Protein AF-A0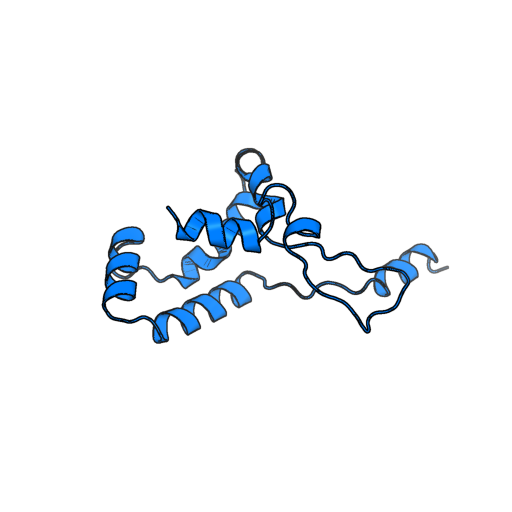A7J6RNA5-F1 (afdb_monomer_lite)

InterPro domains:
  IPR003154 S1/P1 nuclease [PF02265] (18-115)
  IPR003154 S1/P1 nuclease [PTHR33146] (6-115)
  IPR008947 Phospholipase C/P1 nuclease domain superfamily [G3DSA:1.10.575.10] (18-116)
  IPR008947 Phospholipase C/P1 nuclease domain superfamily [SSF48537] (18-115)

Radius of gyration: 18.53 Å; chains: 1; bounding box: 50×44×36 Å

Structure (mmCIF, N/CA/C/O backbone):
data_AF-A0A7J6RNA5-F1
#
_entry.id   AF-A0A7J6RNA5-F1
#
loop_
_atom_site.group_PDB
_atom_site.id
_atom_site.type_symbol
_atom_site.label_atom_id
_atom_site.label_alt_id
_atom_site.label_comp_id
_atom_site.label_asym_id
_atom_site.label_entity_id
_atom_site.label_seq_id
_atom_site.pdbx_PDB_ins_code
_atom_site.Cartn_x
_atom_site.Cartn_y
_atom_site.Cartn_z
_atom_site.occupancy
_atom_site.B_iso_or_equiv
_atom_site.auth_seq_id
_atom_site.auth_comp_id
_atom_site.auth_asym_id
_atom_site.auth_atom_id
_atom_site.pdbx_PDB_model_num
ATOM 1 N N . MET A 1 1 ? 31.941 -30.161 -2.127 1.00 48.12 1 MET A N 1
ATOM 2 C CA . MET A 1 1 ? 32.064 -29.187 -3.233 1.00 48.12 1 MET A CA 1
ATOM 3 C C . MET A 1 1 ? 30.803 -28.343 -3.220 1.00 48.12 1 MET A C 1
ATOM 5 O O . MET A 1 1 ? 29.754 -28.843 -3.600 1.00 48.12 1 MET A O 1
ATOM 9 N N . ILE A 1 2 ? 30.864 -27.132 -2.661 1.00 55.47 2 ILE A N 1
ATOM 10 C CA . ILE A 1 2 ? 29.705 -26.231 -2.611 1.00 55.47 2 ILE A CA 1
ATOM 11 C C . ILE A 1 2 ? 29.393 -25.830 -4.053 1.00 55.47 2 ILE A C 1
ATOM 13 O O . ILE A 1 2 ? 30.263 -25.328 -4.765 1.00 55.47 2 ILE A O 1
ATOM 17 N N . ASN A 1 3 ? 28.184 -26.158 -4.503 1.00 59.31 3 ASN A N 1
ATOM 18 C CA . ASN A 1 3 ? 27.751 -25.944 -5.874 1.00 59.31 3 ASN A CA 1
ATOM 19 C C . ASN A 1 3 ? 27.778 -24.434 -6.162 1.00 59.31 3 ASN A C 1
ATOM 21 O O . ASN A 1 3 ? 27.142 -23.667 -5.441 1.00 59.31 3 ASN A O 1
ATOM 25 N N . ARG A 1 4 ? 28.530 -23.997 -7.181 1.00 58.78 4 ARG A N 1
ATOM 26 C CA . ARG A 1 4 ? 28.732 -22.569 -7.513 1.00 58.78 4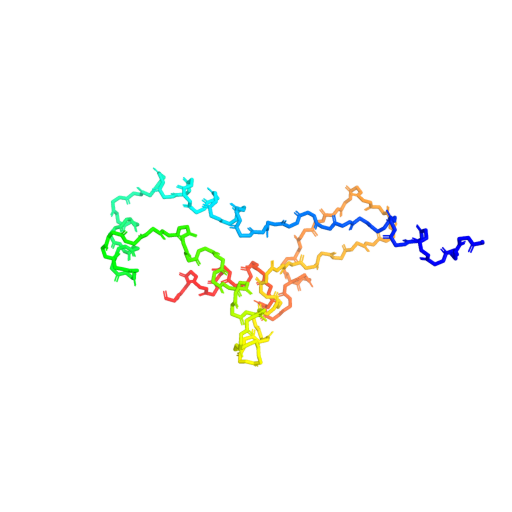 ARG A CA 1
ATOM 27 C C . ARG A 1 4 ? 27.413 -21.809 -7.729 1.00 58.78 4 ARG A C 1
ATOM 29 O O . ARG A 1 4 ? 27.376 -20.602 -7.523 1.00 58.78 4 ARG A O 1
ATOM 36 N N . ALA A 1 5 ? 26.335 -22.524 -8.054 1.00 59.28 5 ALA A N 1
ATOM 37 C CA . ALA A 1 5 ? 24.976 -21.995 -8.138 1.00 59.28 5 ALA A CA 1
ATOM 38 C C . ALA A 1 5 ? 24.428 -21.455 -6.799 1.00 59.28 5 ALA A C 1
ATOM 40 O O . ALA A 1 5 ? 23.699 -20.471 -6.795 1.00 59.28 5 ALA A O 1
ATOM 41 N N . ILE A 1 6 ? 24.804 -22.050 -5.660 1.00 59.06 6 ILE A N 1
ATOM 42 C CA . ILE A 1 6 ? 24.321 -21.641 -4.328 1.00 59.06 6 ILE A CA 1
ATOM 43 C C . ILE A 1 6 ? 24.929 -20.293 -3.920 1.00 59.06 6 ILE A C 1
ATOM 45 O O . ILE A 1 6 ? 24.267 -19.484 -3.280 1.00 59.06 6 ILE A O 1
ATOM 49 N N . LEU A 1 7 ? 26.173 -20.019 -4.327 1.00 55.47 7 LEU A N 1
ATOM 50 C CA . LEU A 1 7 ? 26.853 -18.764 -3.998 1.00 55.47 7 LEU A CA 1
ATOM 51 C C . LEU A 1 7 ? 26.283 -17.567 -4.783 1.00 55.47 7 LEU A C 1
ATOM 53 O O . LEU A 1 7 ? 26.291 -16.452 -4.275 1.00 55.47 7 LEU A O 1
ATOM 57 N N . ALA A 1 8 ? 25.754 -17.795 -5.992 1.00 56.31 8 ALA A N 1
ATOM 58 C CA . ALA A 1 8 ? 25.171 -16.747 -6.833 1.00 56.31 8 ALA A CA 1
ATOM 59 C C . ALA A 1 8 ? 23.834 -16.202 -6.292 1.00 56.31 8 ALA A C 1
ATOM 61 O O . ALA A 1 8 ? 23.519 -15.036 -6.512 1.00 56.31 8 ALA A O 1
ATOM 62 N N . ALA A 1 9 ? 23.073 -17.008 -5.542 1.00 57.12 9 ALA A N 1
ATOM 63 C CA . ALA A 1 9 ? 21.786 -16.593 -4.978 1.00 57.12 9 ALA A CA 1
ATOM 64 C C . ALA A 1 9 ? 21.914 -15.533 -3.863 1.00 57.12 9 ALA A C 1
ATOM 66 O O . ALA A 1 9 ? 20.985 -14.763 -3.648 1.00 57.12 9 ALA A O 1
ATOM 67 N N . PHE A 1 10 ? 23.066 -15.449 -3.185 1.00 56.91 10 PHE A N 1
ATOM 68 C CA . PHE A 1 10 ? 23.299 -14.492 -2.092 1.00 56.91 10 PHE A CA 1
ATOM 69 C C . PHE A 1 10 ? 23.741 -13.095 -2.553 1.00 56.91 10 PHE A C 1
ATOM 71 O O . PHE A 1 10 ? 23.888 -12.205 -1.719 1.00 56.91 10 PHE A O 1
ATOM 78 N N . VAL A 1 11 ? 23.977 -12.893 -3.854 1.00 58.53 11 VAL A N 1
ATOM 79 C CA . VAL A 1 11 ? 24.463 -11.613 -4.410 1.00 58.53 11 VAL A CA 1
ATOM 80 C C . VAL A 1 11 ? 23.337 -10.818 -5.082 1.00 58.53 11 VAL A C 1
ATOM 82 O O . VAL A 1 11 ? 23.547 -9.679 -5.492 1.00 58.53 11 VAL A O 1
ATOM 85 N N . LEU A 1 12 ? 22.126 -11.378 -5.181 1.00 59.19 12 LEU A N 1
ATOM 86 C CA . LEU A 1 12 ? 20.974 -10.625 -5.666 1.00 59.19 12 LEU A CA 1
ATOM 87 C C . LEU A 1 12 ? 20.557 -9.610 -4.588 1.00 59.19 12 LEU A C 1
ATOM 89 O O . LEU A 1 12 ? 20.288 -10.025 -3.458 1.00 59.19 12 LEU A O 1
ATOM 93 N N . PRO A 1 13 ? 20.494 -8.302 -4.896 1.00 59.12 13 PRO A N 1
ATOM 94 C CA . PRO A 1 13 ? 19.923 -7.332 -3.978 1.00 59.12 13 PRO A CA 1
ATOM 95 C C . PRO A 1 13 ? 18.455 -7.699 -3.749 1.00 59.12 13 PRO A C 1
ATOM 97 O O . PRO A 1 13 ? 17.611 -7.521 -4.624 1.00 59.12 13 PRO A O 1
ATOM 100 N N . GLY A 1 14 ? 18.160 -8.274 -2.585 1.00 57.75 14 GLY A N 1
ATOM 101 C CA . GLY A 1 14 ? 16.791 -8.538 -2.169 1.00 57.75 14 GLY A CA 1
ATOM 102 C C . GLY A 1 14 ? 16.095 -7.214 -1.881 1.00 57.75 14 GLY A C 1
ATOM 103 O O . GLY A 1 14 ? 16.607 -6.402 -1.110 1.00 57.75 14 GLY A O 1
ATOM 104 N N . ALA A 1 15 ? 14.929 -6.993 -2.483 1.00 64.31 15 ALA A N 1
ATOM 105 C CA . ALA A 1 15 ? 14.057 -5.912 -2.056 1.00 64.31 15 ALA A CA 1
ATOM 106 C C . ALA A 1 15 ? 13.604 -6.200 -0.615 1.00 64.31 15 ALA A C 1
ATOM 108 O O . ALA A 1 15 ? 12.944 -7.207 -0.353 1.00 64.31 15 ALA A O 1
ATOM 109 N N . LEU A 1 16 ? 13.981 -5.337 0.332 1.00 73.19 16 LEU A N 1
ATOM 110 C CA . LEU A 1 16 ? 13.442 -5.376 1.690 1.00 73.19 16 LEU A CA 1
ATOM 111 C C . LEU A 1 16 ? 12.029 -4.783 1.655 1.00 73.19 16 LEU A C 1
ATOM 113 O O . LEU A 1 16 ? 11.850 -3.576 1.804 1.00 73.19 16 LEU A O 1
ATOM 117 N N . ALA A 1 17 ? 11.043 -5.636 1.391 1.00 82.50 17 ALA A N 1
ATOM 118 C CA . ALA A 1 17 ? 9.631 -5.278 1.423 1.00 82.50 17 ALA A CA 1
ATOM 119 C C . ALA A 1 17 ? 9.046 -5.433 2.836 1.00 82.50 17 ALA A C 1
ATOM 121 O O . ALA A 1 17 ? 9.581 -6.155 3.683 1.00 82.50 17 ALA A O 1
ATOM 122 N N . TRP A 1 18 ? 7.925 -4.759 3.087 1.00 93.31 18 TRP A N 1
ATOM 123 C CA . TRP A 1 18 ? 7.186 -4.913 4.334 1.00 93.31 18 TRP A CA 1
ATOM 124 C C . TRP A 1 18 ? 6.444 -6.249 4.353 1.00 93.31 18 TRP A C 1
ATOM 126 O O . TRP A 1 18 ? 5.805 -6.631 3.381 1.00 93.31 18 TRP A O 1
ATOM 136 N N . GLY A 1 19 ? 6.530 -6.956 5.478 1.00 92.06 19 GLY A N 1
ATOM 137 C CA . GLY A 1 19 ? 5.619 -8.054 5.792 1.00 92.06 19 GLY A CA 1
ATOM 138 C C . GLY A 1 19 ? 4.406 -7.558 6.580 1.00 92.06 19 GLY A C 1
ATOM 139 O O . GLY A 1 19 ? 4.208 -6.353 6.757 1.00 92.06 19 GLY A O 1
ATOM 140 N N . ARG A 1 20 ? 3.640 -8.501 7.141 1.00 95.81 20 ARG A N 1
ATOM 141 C CA . ARG A 1 20 ? 2.443 -8.218 7.952 1.00 95.81 20 ARG A CA 1
ATOM 142 C C . ARG A 1 20 ? 2.671 -7.144 9.018 1.00 95.81 20 ARG A C 1
ATOM 144 O O . ARG A 1 20 ? 1.910 -6.185 9.102 1.00 95.81 20 ARG A O 1
ATOM 151 N N . ASP A 1 21 ? 3.743 -7.283 9.791 1.00 96.50 21 ASP A N 1
ATOM 152 C CA . ASP A 1 21 ? 4.042 -6.367 10.895 1.00 96.50 21 ASP A CA 1
ATOM 153 C C . ASP A 1 21 ? 4.422 -4.967 10.399 1.00 96.50 21 ASP A C 1
ATOM 155 O O . ASP A 1 21 ? 4.062 -3.969 11.019 1.00 96.50 21 ASP A O 1
ATOM 159 N N . GLY A 1 22 ? 5.101 -4.881 9.251 1.00 96.62 22 GLY A N 1
ATOM 160 C CA . GLY A 1 22 ? 5.442 -3.608 8.618 1.00 96.62 22 GLY A CA 1
ATOM 161 C C . GLY A 1 22 ? 4.200 -2.853 8.154 1.00 96.62 22 GLY A C 1
ATOM 162 O O . GLY A 1 22 ? 4.036 -1.675 8.466 1.00 96.62 22 GLY A O 1
ATOM 163 N N . HIS A 1 23 ? 3.286 -3.550 7.475 1.00 97.88 23 HIS A N 1
ATOM 164 C CA . HIS A 1 23 ? 2.001 -2.981 7.069 1.00 97.88 23 HIS A CA 1
ATOM 165 C C . HIS A 1 23 ? 1.165 -2.525 8.271 1.00 97.88 23 HIS A C 1
ATOM 167 O O . HIS A 1 23 ? 0.649 -1.405 8.262 1.00 97.88 23 HIS A O 1
ATOM 173 N N . ALA A 1 24 ? 1.091 -3.342 9.325 1.00 98.25 24 ALA A N 1
ATOM 174 C CA . ALA A 1 24 ? 0.366 -3.003 10.544 1.00 98.25 24 ALA A CA 1
ATOM 175 C C . ALA A 1 24 ? 0.942 -1.753 11.229 1.00 98.25 24 ALA A C 1
ATOM 177 O O . ALA A 1 24 ? 0.189 -0.843 11.573 1.00 98.25 24 ALA A O 1
ATOM 178 N N . ALA A 1 25 ? 2.271 -1.669 11.359 1.00 97.94 25 ALA A N 1
ATOM 179 C CA . ALA A 1 25 ? 2.942 -0.526 11.973 1.00 97.94 25 ALA A CA 1
ATOM 180 C C . ALA A 1 25 ? 2.678 0.787 11.215 1.00 97.94 25 ALA A C 1
ATOM 182 O O . ALA A 1 25 ? 2.390 1.810 11.836 1.00 97.94 25 ALA A O 1
ATOM 183 N N . ILE A 1 26 ? 2.730 0.763 9.878 1.00 97.50 26 ILE A N 1
ATOM 184 C CA . ILE A 1 26 ? 2.414 1.938 9.052 1.00 97.50 26 ILE A CA 1
ATOM 185 C C . ILE A 1 26 ? 0.942 2.337 9.195 1.00 97.50 26 ILE A C 1
ATOM 187 O O . ILE A 1 26 ? 0.638 3.524 9.303 1.00 97.50 26 ILE A O 1
ATOM 191 N N . ALA A 1 27 ? 0.027 1.366 9.214 1.00 97.75 27 ALA A N 1
ATOM 192 C CA . ALA A 1 27 ? -1.400 1.627 9.344 1.00 97.75 27 ALA A CA 1
ATOM 193 C C . ALA A 1 27 ? -1.756 2.241 10.710 1.00 97.75 27 ALA A C 1
ATOM 195 O O . ALA A 1 27 ? -2.495 3.223 10.757 1.00 97.75 27 ALA A O 1
ATOM 196 N N . ASP A 1 28 ? -1.194 1.734 11.811 1.00 97.38 28 ASP A N 1
ATOM 197 C CA . ASP A 1 28 ? -1.379 2.351 13.131 1.00 97.38 28 ASP A CA 1
ATOM 198 C C . ASP A 1 28 ? -0.810 3.768 13.178 1.00 97.38 28 ASP A C 1
ATOM 200 O O . ASP A 1 28 ? -1.500 4.690 13.607 1.00 97.38 28 ASP A O 1
ATOM 204 N N . ALA A 1 29 ? 0.412 3.966 12.670 1.00 98.00 29 ALA A N 1
ATOM 205 C CA . ALA A 1 29 ? 1.016 5.291 12.627 1.00 98.00 29 ALA A CA 1
ATOM 206 C C . ALA A 1 29 ? 0.150 6.274 11.822 1.00 98.00 29 ALA A C 1
ATOM 208 O O . ALA A 1 29 ? -0.050 7.405 12.248 1.00 98.00 29 ALA A O 1
ATOM 209 N N . ALA A 1 30 ? -0.414 5.851 10.685 1.00 97.38 30 ALA A N 1
ATOM 210 C CA . ALA A 1 30 ? -1.298 6.687 9.876 1.00 97.38 30 ALA A CA 1
ATOM 211 C C . ALA A 1 30 ? -2.591 7.069 10.616 1.00 97.38 30 ALA A C 1
ATOM 213 O O . ALA A 1 30 ? -3.049 8.209 10.497 1.00 97.38 30 ALA A O 1
ATOM 214 N N . LYS A 1 31 ? -3.164 6.143 11.398 1.00 96.06 31 LYS A N 1
ATOM 215 C CA . LYS A 1 31 ? -4.412 6.357 12.144 1.00 96.06 31 LYS A CA 1
ATOM 216 C C . LYS A 1 31 ? -4.319 7.533 13.120 1.00 96.06 31 LYS A C 1
ATOM 218 O O . LYS A 1 31 ? -5.310 8.249 13.284 1.00 96.06 31 LYS A O 1
ATOM 223 N N . ASP A 1 32 ? -3.146 7.761 13.709 1.00 96.38 32 ASP A N 1
ATOM 224 C CA . ASP A 1 32 ? -2.891 8.868 14.641 1.00 96.38 32 ASP A CA 1
ATOM 225 C C . ASP A 1 32 ? -2.920 10.250 13.963 1.00 96.38 32 ASP A C 1
ATOM 227 O O . ASP A 1 32 ? -3.169 11.261 14.620 1.00 96.38 32 ASP A O 1
ATOM 231 N N . TYR A 1 33 ? -2.732 10.307 12.639 1.00 97.81 33 TYR A N 1
ATOM 232 C CA . TYR A 1 33 ? -2.739 11.551 11.858 1.00 97.81 33 TYR A CA 1
ATOM 233 C C . TYR A 1 33 ? -4.068 11.835 11.144 1.00 97.81 33 TYR A C 1
ATOM 235 O O . TYR A 1 33 ? -4.191 12.842 10.440 1.00 97.81 33 TYR A O 1
ATOM 243 N N . PHE A 1 34 ? -5.084 10.984 11.296 1.00 97.50 34 PHE A N 1
ATOM 244 C CA . PHE A 1 34 ? -6.374 11.203 10.643 1.00 97.50 34 PHE A CA 1
ATOM 245 C C . PHE A 1 34 ? -7.113 12.402 11.241 1.00 97.50 34 PHE A C 1
ATOM 247 O O . PHE A 1 34 ? -7.314 12.505 12.451 1.00 97.50 34 PHE A O 1
ATOM 254 N N . ASN A 1 35 ? -7.614 13.281 10.370 1.00 98.19 35 ASN A N 1
ATOM 255 C CA . ASN A 1 35 ? -8.574 14.304 10.775 1.00 98.19 35 ASN A CA 1
ATOM 256 C C . ASN A 1 35 ? -9.953 13.680 11.085 1.00 98.19 35 ASN A C 1
ATOM 258 O O . ASN A 1 35 ? -10.186 12.486 10.881 1.00 98.19 35 ASN A O 1
ATOM 262 N N . SER A 1 36 ? -10.888 14.482 11.598 1.00 98.00 36 SER A N 1
ATOM 263 C CA . SER A 1 36 ? -12.221 13.997 11.986 1.00 98.00 36 SER A CA 1
ATOM 264 C C . SER A 1 36 ? -12.996 13.367 10.824 1.00 98.00 36 SER A C 1
ATOM 266 O O . SER A 1 36 ? -13.667 12.356 11.022 1.00 98.00 36 SER A O 1
ATOM 268 N N . ASN A 1 37 ? -12.873 13.922 9.615 1.00 98.19 37 ASN A N 1
ATOM 269 C CA . ASN A 1 37 ? -13.546 13.396 8.432 1.00 98.19 37 ASN A CA 1
ATOM 270 C C . ASN A 1 37 ? -12.980 12.032 8.018 1.00 98.19 37 ASN A C 1
ATOM 272 O O . ASN A 1 37 ? -13.741 11.089 7.846 1.00 98.19 37 ASN A O 1
ATOM 276 N N . ALA A 1 38 ? -11.652 11.903 7.938 1.00 97.25 38 ALA A N 1
ATOM 277 C CA . ALA A 1 38 ? -10.990 10.641 7.611 1.00 97.25 38 ALA A CA 1
ATOM 278 C C . ALA A 1 38 ? -11.332 9.542 8.629 1.00 97.25 38 ALA A C 1
ATOM 280 O O . ALA A 1 38 ? -11.667 8.428 8.237 1.00 97.25 38 ALA A O 1
ATOM 281 N N . ASN A 1 39 ? -11.328 9.871 9.927 1.00 97.06 39 ASN A N 1
ATOM 282 C CA . ASN A 1 39 ? -11.751 8.940 10.973 1.00 97.06 39 ASN A CA 1
ATOM 283 C C . ASN A 1 39 ? -13.189 8.463 10.766 1.00 97.06 39 ASN A C 1
ATOM 285 O O . ASN A 1 39 ? -13.435 7.262 10.776 1.00 97.06 39 ASN A O 1
ATOM 289 N N . LYS A 1 40 ? -14.120 9.394 10.537 1.00 97.69 40 LYS A N 1
ATOM 290 C CA . LYS A 1 40 ? -15.528 9.065 10.315 1.00 97.69 40 LYS A CA 1
ATOM 291 C C . LYS A 1 40 ? -15.706 8.155 9.097 1.00 97.69 40 LYS A C 1
ATOM 293 O O . LYS A 1 40 ? -16.333 7.111 9.222 1.00 97.69 40 LYS A O 1
ATOM 298 N N . THR A 1 41 ? -15.126 8.517 7.954 1.00 96.69 41 THR A N 1
ATOM 299 C CA . THR A 1 41 ? -15.236 7.733 6.715 1.00 96.69 41 THR A CA 1
ATOM 300 C C . THR A 1 41 ? -14.656 6.329 6.877 1.00 96.69 41 THR A C 1
ATOM 302 O O . THR A 1 41 ? -15.275 5.355 6.463 1.00 96.69 41 THR A O 1
ATOM 305 N N . VAL A 1 42 ? -13.492 6.192 7.515 1.00 96.38 42 VAL A N 1
ATOM 306 C CA . VAL A 1 42 ? -12.883 4.875 7.749 1.00 96.38 42 VAL A CA 1
ATOM 307 C C . VAL A 1 42 ? -13.732 4.027 8.695 1.00 96.38 42 VAL A C 1
ATOM 309 O O . VAL A 1 42 ? -13.931 2.847 8.422 1.00 96.38 42 VAL A O 1
ATOM 312 N N . THR A 1 43 ? -14.291 4.614 9.757 1.00 96.38 43 THR A N 1
ATOM 313 C CA . THR A 1 43 ? -15.235 3.922 10.647 1.00 96.38 43 THR A CA 1
ATOM 314 C C . THR A 1 43 ? -16.504 3.482 9.912 1.00 96.38 43 THR A C 1
ATOM 316 O O . THR A 1 43 ? -16.984 2.379 10.149 1.00 96.38 43 THR A O 1
ATOM 319 N N . GLU A 1 44 ? -17.039 4.295 8.997 1.00 97.19 44 GLU A N 1
ATOM 320 C CA . GLU A 1 44 ? -18.201 3.924 8.175 1.00 97.19 44 GLU A CA 1
ATOM 321 C C . GLU A 1 44 ? -17.899 2.744 7.238 1.00 97.19 44 GLU A C 1
ATOM 323 O O . GLU A 1 44 ? -18.756 1.884 7.046 1.00 97.19 44 GLU A O 1
ATOM 328 N N . ILE A 1 45 ? -16.683 2.677 6.685 1.00 96.06 45 ILE A N 1
ATOM 329 C CA . ILE A 1 45 ? -16.254 1.592 5.789 1.00 96.06 45 ILE A CA 1
ATOM 330 C C . ILE A 1 45 ? -15.956 0.305 6.566 1.00 96.06 45 ILE A C 1
ATOM 332 O O . ILE A 1 45 ? -16.366 -0.777 6.152 1.00 96.06 45 ILE A O 1
ATOM 336 N N . MET A 1 46 ? -15.203 0.406 7.662 1.00 95.81 46 MET A N 1
ATOM 337 C CA . MET A 1 46 ? -14.648 -0.761 8.357 1.00 95.81 46 MET A CA 1
ATOM 338 C C . MET A 1 46 ? -15.514 -1.256 9.515 1.00 95.81 46 MET A C 1
ATOM 340 O O . MET A 1 46 ? -15.391 -2.414 9.906 1.00 95.81 46 MET A O 1
ATOM 344 N N . GLY A 1 47 ? -16.393 -0.410 10.048 1.00 96.56 47 GLY A N 1
ATOM 345 C CA . GLY A 1 47 ? -17.145 -0.659 11.272 1.00 96.56 47 GLY A CA 1
ATOM 346 C C . GLY A 1 47 ? -16.508 -0.007 12.501 1.00 96.56 47 GLY A C 1
ATOM 347 O O . GLY A 1 47 ? -15.304 0.256 12.559 1.00 96.56 47 GLY A O 1
ATOM 348 N N . ASP A 1 48 ? -17.345 0.267 13.502 1.00 95.19 48 ASP A N 1
ATOM 349 C CA . ASP A 1 48 ? -16.905 0.878 14.756 1.00 95.19 48 ASP A CA 1
ATOM 350 C C . ASP A 1 48 ? -15.987 -0.055 15.558 1.00 95.19 48 ASP A C 1
ATOM 352 O O . ASP A 1 48 ? -16.190 -1.267 15.613 1.00 95.19 48 ASP A O 1
ATOM 356 N N . GLY A 1 49 ? -14.946 0.522 16.157 1.00 92.31 49 GLY A N 1
ATOM 357 C CA . GLY A 1 49 ? -13.923 -0.207 16.910 1.00 92.31 49 GLY A CA 1
ATOM 358 C C . GLY A 1 49 ? -12.958 -1.064 16.078 1.00 92.31 49 GLY A C 1
ATOM 359 O O . GLY A 1 49 ? -12.052 -1.666 16.654 1.00 92.31 49 GLY A O 1
ATOM 360 N N . VAL A 1 50 ? -13.099 -1.121 14.748 1.00 96.50 50 VAL A N 1
ATOM 361 C CA . VAL A 1 50 ? -12.196 -1.907 13.897 1.00 96.50 50 VAL A CA 1
ATOM 362 C C . VAL A 1 50 ? -10.859 -1.190 13.718 1.00 96.50 50 VAL A C 1
ATOM 364 O O . VAL A 1 50 ? -10.790 -0.034 13.294 1.00 96.50 50 VAL A O 1
ATOM 367 N N . ARG A 1 51 ? -9.766 -1.896 14.021 1.00 96.44 51 ARG A N 1
ATOM 368 C CA . ARG A 1 51 ? -8.404 -1.389 13.855 1.00 96.44 51 ARG A CA 1
ATOM 369 C C . ARG A 1 51 ? -7.928 -1.600 12.421 1.00 96.44 51 ARG A C 1
ATOM 371 O O . ARG A 1 51 ? -7.868 -2.724 11.930 1.00 96.44 51 ARG A O 1
ATOM 378 N N . ILE A 1 52 ? -7.519 -0.517 11.761 1.00 96.94 52 ILE A N 1
ATOM 379 C CA . ILE A 1 52 ? -7.110 -0.561 10.349 1.00 96.94 52 ILE A CA 1
ATOM 380 C C . ILE A 1 52 ? -5.859 -1.415 10.100 1.00 96.94 52 ILE A C 1
ATOM 382 O O . ILE A 1 52 ? -5.727 -2.028 9.042 1.00 96.94 52 ILE A O 1
ATOM 386 N N . ALA A 1 53 ? -4.972 -1.523 11.093 1.00 97.81 53 ALA A N 1
ATOM 387 C CA . ALA A 1 53 ? -3.791 -2.375 11.021 1.00 97.81 53 ALA A CA 1
ATOM 388 C C . ALA A 1 53 ? -4.130 -3.863 10.861 1.00 97.81 53 ALA A C 1
ATOM 390 O O . ALA A 1 53 ? -3.401 -4.566 10.161 1.00 97.81 53 ALA A O 1
ATOM 391 N N . ASP A 1 54 ? -5.260 -4.327 11.403 1.00 97.06 54 ASP A N 1
ATOM 392 C CA . ASP A 1 54 ? -5.663 -5.738 11.335 1.00 97.06 54 ASP A CA 1
ATOM 393 C C . ASP A 1 54 ? -6.015 -6.173 9.895 1.00 97.06 54 ASP A C 1
ATOM 395 O O . ASP A 1 54 ? -5.924 -7.355 9.561 1.00 97.06 54 ASP A O 1
ATOM 399 N N . TYR A 1 55 ? -6.342 -5.213 9.020 1.00 96.62 55 TYR A N 1
ATOM 400 C CA . TYR A 1 55 ? -6.668 -5.430 7.603 1.00 96.62 55 TYR A CA 1
ATOM 401 C C . TYR A 1 55 ? -5.599 -4.899 6.640 1.00 96.62 55 TYR A C 1
ATOM 403 O O . TYR A 1 55 ? -5.718 -5.073 5.428 1.00 96.62 55 TYR A O 1
ATOM 411 N N . SER A 1 56 ? -4.532 -4.284 7.153 1.00 97.12 56 SER A N 1
ATOM 412 C CA . SER A 1 56 ? -3.487 -3.652 6.335 1.00 97.12 56 SER A CA 1
ATOM 413 C C . SER A 1 56 ? -2.734 -4.629 5.420 1.00 97.12 56 SER A C 1
ATOM 415 O O . SER A 1 56 ? -2.215 -4.225 4.385 1.00 97.12 56 SER A O 1
ATOM 417 N N . SER A 1 57 ? -2.718 -5.921 5.764 1.00 97.19 57 SER A N 1
ATOM 418 C CA . SER A 1 57 ? -2.128 -7.000 4.953 1.00 97.19 57 SER A CA 1
ATOM 419 C C . SER A 1 57 ? -3.166 -7.833 4.200 1.00 97.19 57 SER A C 1
ATOM 421 O O . SER A 1 57 ? -2.844 -8.922 3.720 1.00 97.19 57 SER A O 1
ATOM 423 N N . LEU A 1 58 ? -4.421 -7.376 4.119 1.00 96.44 58 LEU A N 1
ATOM 424 C CA . LEU A 1 58 ? -5.454 -8.054 3.335 1.00 96.44 58 LEU A CA 1
ATOM 425 C C . LEU A 1 58 ? -5.032 -8.239 1.865 1.00 96.44 58 LEU A C 1
ATOM 427 O O . LEU A 1 58 ? -5.184 -9.365 1.393 1.00 96.44 58 LEU A O 1
ATOM 431 N N . PRO A 1 59 ? -4.452 -7.237 1.164 1.00 96.50 59 PRO A N 1
ATOM 432 C CA . PRO A 1 59 ? -4.014 -7.408 -0.224 1.00 96.50 59 PRO A CA 1
ATOM 433 C C . PRO A 1 59 ? -3.031 -8.573 -0.417 1.00 96.50 59 PRO A C 1
ATOM 435 O O . PRO A 1 59 ? -3.237 -9.411 -1.290 1.00 96.50 59 PRO A O 1
ATOM 438 N N . ASP A 1 60 ? -2.024 -8.704 0.453 1.00 95.94 60 ASP A N 1
ATOM 439 C CA . ASP A 1 60 ? -1.088 -9.838 0.400 1.00 95.94 60 ASP A CA 1
ATOM 440 C C . ASP A 1 60 ? -1.774 -11.158 0.785 1.00 95.94 60 ASP A C 1
ATOM 442 O O . ASP A 1 60 ? -1.497 -12.217 0.222 1.00 95.94 60 ASP A O 1
ATOM 446 N N . SER A 1 61 ? -2.688 -11.107 1.761 1.00 95.69 61 SER A N 1
ATOM 447 C CA . SER A 1 61 ? -3.373 -12.297 2.276 1.00 95.69 61 SER A CA 1
ATOM 448 C C . SER A 1 61 ? -4.305 -12.922 1.241 1.00 95.69 61 SER A C 1
ATOM 450 O O . SER A 1 61 ? -4.404 -14.144 1.192 1.00 95.69 61 SER A O 1
ATOM 452 N N . VAL A 1 62 ? -4.985 -12.119 0.416 1.00 95.75 62 VAL A N 1
ATOM 453 C CA . VAL A 1 62 ? -5.840 -12.644 -0.661 1.00 95.75 62 VAL A CA 1
ATOM 454 C C . VAL A 1 62 ? -5.017 -13.155 -1.839 1.00 95.75 62 VAL A C 1
ATOM 456 O O . VAL A 1 62 ? -5.377 -14.177 -2.418 1.00 95.75 62 VAL A O 1
ATOM 459 N N . LEU A 1 63 ? -3.878 -12.515 -2.125 1.00 94.12 63 LEU A N 1
ATOM 460 C CA . LEU A 1 63 ? -2.960 -12.920 -3.188 1.00 94.12 63 LEU A CA 1
ATOM 461 C C . LEU A 1 63 ? -2.255 -14.251 -2.886 1.00 94.12 63 LEU A C 1
ATOM 463 O O . LEU A 1 63 ? -2.006 -15.043 -3.792 1.00 94.12 63 LEU A O 1
ATOM 467 N N . HIS A 1 64 ? -1.941 -14.516 -1.617 1.00 91.81 64 HIS A N 1
ATOM 468 C CA . HIS A 1 64 ? -1.223 -15.723 -1.187 1.00 91.81 64 HIS A CA 1
ATOM 469 C C . HIS A 1 64 ? -2.090 -16.722 -0.403 1.00 91.81 64 HIS A C 1
ATOM 471 O O . HIS A 1 64 ? -1.581 -17.714 0.122 1.00 91.81 64 HIS A O 1
ATOM 477 N N . GLY A 1 65 ? -3.392 -16.457 -0.293 1.00 92.38 65 GLY A N 1
ATOM 478 C CA . GLY A 1 65 ? -4.337 -17.248 0.489 1.00 92.38 65 GLY A CA 1
ATOM 479 C C . GLY A 1 65 ? -5.132 -18.275 -0.327 1.00 92.38 65 GLY A C 1
ATOM 480 O O . GLY A 1 65 ? -4.848 -18.518 -1.499 1.00 92.38 65 GLY A O 1
ATOM 481 N N . PRO A 1 66 ? -6.188 -18.863 0.270 1.00 94.12 66 PRO A N 1
ATOM 482 C CA . PRO A 1 66 ? -7.041 -19.860 -0.390 1.00 94.12 66 PRO A CA 1
ATOM 483 C C . PRO A 1 66 ? -7.721 -19.370 -1.677 1.00 94.12 66 PRO A C 1
ATOM 485 O O . PRO A 1 66 ? -8.077 -20.184 -2.523 1.00 94.12 66 PRO A O 1
ATOM 488 N N . HIS A 1 67 ? -7.884 -18.053 -1.824 1.00 91.50 67 HIS A N 1
ATOM 489 C CA . HIS A 1 67 ? -8.521 -17.409 -2.974 1.00 91.50 67 HIS A CA 1
ATOM 490 C C . HIS A 1 67 ? -7.514 -16.850 -3.990 1.00 91.50 67 HIS A C 1
ATOM 492 O O . HIS A 1 67 ? -7.914 -16.096 -4.868 1.00 91.50 67 HIS A O 1
ATOM 498 N N . ALA A 1 68 ? -6.227 -17.209 -3.910 1.00 93.00 68 ALA A N 1
ATOM 499 C CA . ALA A 1 68 ? -5.168 -16.635 -4.748 1.00 93.00 68 ALA A CA 1
ATOM 500 C C . ALA A 1 68 ? -5.509 -16.588 -6.249 1.00 93.00 68 ALA A C 1
ATOM 502 O O . ALA A 1 68 ? -5.243 -15.586 -6.901 1.00 93.00 68 ALA A O 1
ATOM 503 N N . ALA A 1 69 ? -6.168 -17.619 -6.787 1.00 95.50 69 ALA A N 1
ATOM 504 C CA . ALA A 1 69 ? -6.574 -17.660 -8.195 1.00 95.50 69 ALA A CA 1
ATOM 505 C C . ALA A 1 69 ? -7.558 -16.537 -8.590 1.00 95.50 69 ALA A C 1
ATOM 507 O O . ALA A 1 69 ? -7.539 -16.067 -9.723 1.00 95.50 69 ALA A O 1
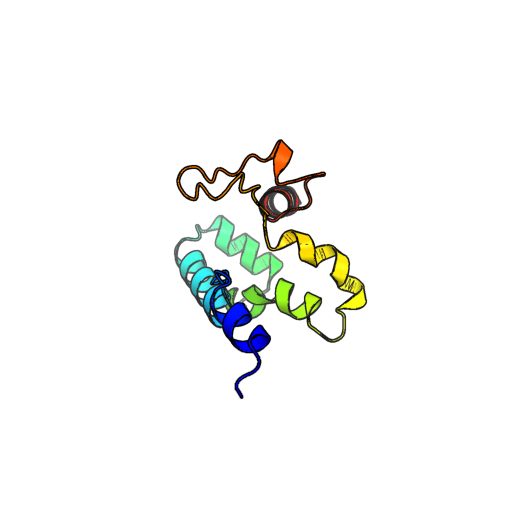ATOM 508 N N . GLU A 1 70 ? -8.413 -16.087 -7.669 1.00 96.88 70 GLU A N 1
ATOM 509 C CA . GLU A 1 70 ? -9.350 -14.977 -7.895 1.00 96.88 70 GLU A CA 1
ATOM 510 C C . GLU A 1 70 ? -8.650 -13.610 -7.833 1.00 96.88 70 GLU A C 1
ATOM 512 O O . GLU A 1 70 ? -9.129 -12.635 -8.413 1.00 96.88 70 GLU A O 1
ATOM 517 N N . TRP A 1 71 ? -7.512 -13.539 -7.137 1.00 96.75 71 TRP A N 1
ATOM 518 C CA . TRP A 1 71 ? -6.786 -12.305 -6.827 1.00 96.75 71 TRP A CA 1
ATOM 519 C C . TRP A 1 71 ? -5.419 -12.212 -7.505 1.00 96.75 71 TRP A C 1
ATOM 521 O O . TRP A 1 71 ? -4.695 -11.251 -7.285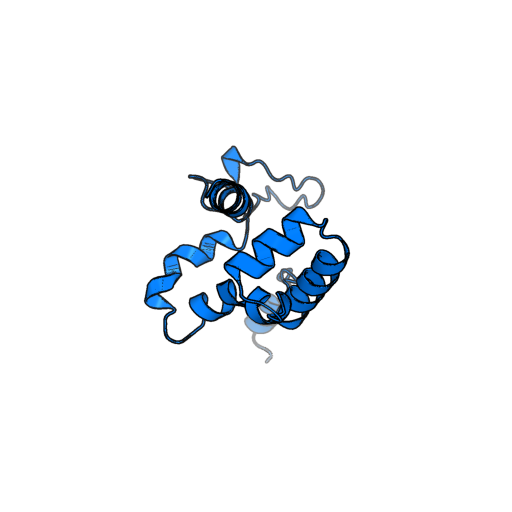 1.00 96.75 71 TRP A O 1
ATOM 531 N N . GLU A 1 72 ? -5.065 -13.153 -8.379 1.00 96.12 72 GLU A N 1
ATOM 532 C CA . GLU A 1 72 ? -3.778 -13.161 -9.087 1.00 96.12 72 GLU A CA 1
ATOM 533 C C . GLU A 1 72 ? -3.555 -11.866 -9.890 1.00 96.12 72 GLU A C 1
ATOM 535 O O . GLU A 1 72 ? -2.445 -11.336 -9.962 1.00 96.12 72 GLU A O 1
ATOM 540 N N . TRP A 1 73 ? -4.639 -11.283 -10.408 1.00 96.12 73 TRP A N 1
ATOM 541 C CA . TRP A 1 73 ? -4.632 -9.989 -11.091 1.00 96.12 73 TRP A CA 1
ATOM 542 C C . TRP A 1 73 ? -4.228 -8.810 -10.186 1.00 96.12 73 TRP A C 1
ATOM 544 O O . TRP A 1 73 ? -3.963 -7.724 -10.681 1.00 96.12 73 TRP A O 1
ATOM 554 N N . SER A 1 74 ? -4.196 -8.937 -8.860 1.00 97.19 74 SER A N 1
ATOM 555 C CA . SER A 1 74 ? -3.733 -7.835 -8.012 1.00 97.19 74 SER A CA 1
ATOM 556 C C . SER A 1 74 ? -2.219 -7.843 -7.821 1.00 97.19 74 SER A C 1
ATOM 558 O O . SER A 1 74 ? -1.683 -6.848 -7.349 1.00 97.19 74 SER A O 1
ATOM 560 N N . ALA A 1 75 ? -1.508 -8.908 -8.217 1.00 95.81 75 ALA A N 1
ATOM 561 C CA . ALA A 1 75 ? -0.083 -9.079 -7.922 1.00 95.81 75 ALA A CA 1
ATOM 562 C C . ALA A 1 75 ? 0.779 -7.893 -8.384 1.00 95.81 75 ALA A C 1
ATOM 564 O O . ALA A 1 75 ? 1.598 -7.381 -7.623 1.00 95.81 75 ALA A O 1
ATOM 565 N N . GLY A 1 76 ? 0.558 -7.414 -9.613 1.00 96.00 76 GLY A N 1
ATOM 566 C CA . GLY A 1 76 ? 1.305 -6.286 -10.185 1.00 96.00 76 GLY A CA 1
ATOM 567 C C . GLY A 1 76 ? 1.012 -4.939 -9.521 1.00 96.00 76 GLY A C 1
ATOM 568 O O . GLY A 1 76 ? 1.732 -3.974 -9.743 1.00 96.00 76 GLY A O 1
ATOM 569 N N . LEU A 1 77 ? -0.017 -4.852 -8.673 1.00 97.75 77 LEU A N 1
ATOM 570 C CA . LEU A 1 77 ? -0.394 -3.619 -7.984 1.00 97.75 77 LEU A CA 1
ATOM 571 C C . LEU A 1 77 ? 0.449 -3.349 -6.727 1.00 97.75 77 LEU A C 1
ATOM 573 O O . LEU A 1 77 ? 0.294 -2.296 -6.117 1.00 97.75 77 LEU A O 1
ATOM 577 N N . HIS A 1 78 ? 1.327 -4.271 -6.321 1.00 96.06 78 HIS A N 1
ATOM 578 C CA . HIS A 1 78 ? 2.119 -4.150 -5.088 1.00 96.06 78 HIS A CA 1
ATOM 579 C C . HIS A 1 78 ? 3.471 -3.450 -5.298 1.00 96.06 78 HIS A C 1
ATOM 581 O O . HIS A 1 78 ? 4.155 -3.122 -4.331 1.00 96.06 78 HIS A O 1
ATOM 587 N N . TYR A 1 79 ? 3.871 -3.200 -6.546 1.00 94.06 79 TYR A N 1
ATOM 588 C CA . TYR A 1 79 ? 5.175 -2.629 -6.877 1.00 94.06 79 TYR A CA 1
ATOM 589 C C . TYR A 1 79 ? 5.122 -1.782 -8.153 1.00 94.06 79 TYR A C 1
ATOM 591 O O . TYR A 1 79 ? 4.102 -1.698 -8.837 1.00 94.06 79 TYR A O 1
ATOM 599 N N . ALA A 1 80 ? 6.224 -1.093 -8.439 1.00 92.44 80 ALA A N 1
ATOM 600 C CA . ALA A 1 80 ? 6.495 -0.476 -9.728 1.00 92.44 80 ALA A CA 1
ATOM 601 C C . ALA A 1 80 ? 7.942 -0.803 -10.095 1.00 92.44 80 ALA A C 1
ATOM 603 O O . ALA A 1 80 ? 8.872 -0.347 -9.426 1.00 92.44 80 ALA A O 1
ATOM 604 N N . ASP A 1 81 ? 8.120 -1.607 -11.138 1.00 88.38 81 ASP A N 1
ATOM 605 C CA . ASP A 1 81 ? 9.443 -2.033 -11.572 1.00 88.38 81 ASP A CA 1
ATOM 606 C C . ASP A 1 81 ? 10.091 -0.925 -12.396 1.00 88.38 81 ASP A C 1
ATOM 608 O O . ASP A 1 81 ? 9.729 -0.669 -13.545 1.00 88.38 81 ASP A O 1
ATOM 612 N N . THR A 1 82 ? 11.061 -0.238 -11.799 1.00 86.56 82 THR A N 1
ATOM 613 C CA . THR A 1 82 ? 11.815 0.801 -12.497 1.00 86.56 82 THR A CA 1
ATOM 614 C C . THR A 1 82 ? 12.903 0.176 -13.356 1.00 86.56 82 THR A C 1
ATOM 616 O O . THR A 1 82 ? 13.691 -0.639 -12.869 1.00 86.56 82 THR A O 1
ATOM 619 N N . HIS A 1 83 ? 13.012 0.605 -14.612 1.00 75.62 83 HIS A N 1
ATOM 620 C CA . HIS A 1 83 ? 14.122 0.188 -15.469 1.00 75.62 83 HIS A CA 1
ATOM 621 C C . HIS A 1 83 ? 15.475 0.631 -14.886 1.00 75.62 83 HIS A C 1
ATOM 623 O O . HIS A 1 83 ? 15.705 1.822 -14.675 1.00 75.62 83 HIS A O 1
ATOM 629 N N . ILE A 1 84 ? 16.389 -0.326 -14.703 1.00 67.62 84 ILE A N 1
ATOM 630 C CA . ILE A 1 84 ? 17.808 -0.068 -14.435 1.00 67.62 84 ILE A CA 1
ATOM 631 C C . ILE A 1 84 ? 18.566 -0.319 -15.738 1.00 67.62 84 ILE A C 1
ATOM 633 O O . ILE A 1 84 ? 18.614 -1.449 -16.221 1.00 67.62 84 ILE A O 1
ATOM 637 N N . THR A 1 85 ? 19.147 0.725 -16.322 1.00 57.38 85 THR A N 1
ATOM 638 C CA . THR A 1 85 ? 20.072 0.595 -17.455 1.00 57.38 85 THR A CA 1
ATOM 639 C C . THR A 1 85 ? 21.504 0.451 -16.942 1.00 57.38 85 THR A C 1
ATOM 641 O O . THR A 1 85 ? 21.976 1.286 -16.178 1.00 57.38 85 THR A O 1
ATOM 644 N N . ASP A 1 86 ? 22.175 -0.621 -17.363 1.00 53.06 86 ASP A N 1
ATOM 645 C CA . ASP A 1 86 ? 23.634 -0.799 -17.361 1.00 53.06 86 ASP A CA 1
ATOM 646 C C . ASP A 1 86 ? 24.390 -0.504 -16.052 1.00 53.06 86 ASP A C 1
ATOM 648 O O . ASP A 1 86 ? 25.394 0.201 -16.042 1.00 53.06 86 ASP A O 1
ATOM 652 N N . GLY A 1 87 ? 23.960 -1.092 -14.929 1.00 53.78 87 GLY A N 1
ATOM 653 C CA . GLY A 1 87 ? 24.770 -1.155 -13.699 1.00 53.78 87 GLY A CA 1
ATOM 654 C C . GLY A 1 87 ? 25.002 0.181 -12.978 1.00 53.78 87 GLY A C 1
ATOM 655 O O . GLY A 1 87 ? 25.603 0.195 -11.902 1.00 53.78 87 GLY A O 1
ATOM 656 N N . GLU A 1 88 ? 24.493 1.291 -13.512 1.00 53.69 88 GLU A N 1
ATOM 657 C CA . GLU A 1 88 ? 24.530 2.598 -12.868 1.00 53.69 88 GLU A CA 1
ATOM 658 C C . GLU A 1 88 ? 23.372 2.735 -11.874 1.00 53.69 88 GLU A C 1
ATOM 660 O O . GLU A 1 88 ? 22.289 3.241 -12.163 1.00 53.69 88 GLU A O 1
ATOM 665 N N . VAL A 1 89 ? 23.631 2.307 -10.638 1.00 58.00 89 VAL A N 1
ATOM 666 C CA . VAL A 1 89 ? 22.740 2.509 -9.478 1.00 58.00 89 VAL A CA 1
ATOM 667 C C . VAL A 1 89 ? 22.576 4.007 -9.136 1.00 58.00 89 VAL A C 1
ATOM 669 O O . VAL A 1 89 ? 21.727 4.378 -8.331 1.00 58.00 89 VAL A O 1
ATOM 672 N N . SER A 1 90 ? 23.364 4.896 -9.750 1.00 55.75 90 SER A N 1
ATOM 673 C CA . SER A 1 90 ? 23.382 6.336 -9.468 1.00 55.75 90 SER A CA 1
ATOM 674 C C . SER A 1 90 ? 22.188 7.123 -10.020 1.00 55.75 90 SER A C 1
ATOM 676 O O . SER A 1 90 ? 21.983 8.250 -9.575 1.00 55.75 90 SER A O 1
ATOM 678 N N . PHE A 1 91 ? 21.385 6.564 -10.938 1.00 57.09 91 PHE A N 1
ATOM 679 C CA . PHE A 1 91 ? 20.289 7.296 -11.599 1.00 57.09 91 PHE A CA 1
ATOM 680 C C . PHE A 1 91 ? 18.993 6.479 -11.739 1.00 57.09 91 PHE A C 1
ATOM 682 O O . PHE A 1 91 ? 18.384 6.423 -12.808 1.00 57.09 91 PHE A O 1
ATOM 689 N N . ILE A 1 92 ? 18.532 5.856 -10.651 1.00 72.44 92 ILE A N 1
ATOM 690 C CA . ILE A 1 92 ? 17.223 5.187 -10.632 1.00 72.44 92 ILE A CA 1
ATOM 691 C C . ILE A 1 92 ? 16.132 6.246 -10.430 1.00 72.44 92 ILE A C 1
ATOM 693 O O . ILE A 1 92 ? 16.049 6.881 -9.380 1.00 72.44 92 ILE A O 1
ATOM 697 N N . SER A 1 93 ? 15.293 6.446 -11.446 1.00 84.56 93 SER A N 1
ATOM 698 C CA . SER A 1 93 ? 14.116 7.318 -11.374 1.00 84.56 93 SER A CA 1
ATOM 699 C C . SER A 1 93 ? 12.870 6.553 -11.794 1.00 84.56 93 SER A C 1
ATOM 701 O O . SER A 1 93 ? 12.903 5.811 -12.776 1.00 84.56 93 SER A O 1
ATOM 703 N N . PHE A 1 94 ? 11.774 6.754 -11.059 1.00 89.69 94 PHE A N 1
ATOM 704 C CA . PHE A 1 94 ? 10.451 6.290 -11.463 1.00 89.69 94 PHE A CA 1
ATOM 705 C C . PHE A 1 94 ? 9.860 7.254 -12.493 1.00 89.69 94 PHE A C 1
ATOM 707 O O . PHE A 1 94 ? 9.732 8.454 -12.240 1.00 89.69 94 PHE A O 1
ATOM 714 N N . VAL A 1 95 ? 9.474 6.719 -13.646 1.00 92.81 95 VAL A N 1
ATOM 715 C CA . VAL A 1 95 ? 8.800 7.446 -14.721 1.00 92.81 95 VAL A CA 1
ATOM 716 C C . VAL A 1 95 ? 7.479 6.746 -14.995 1.00 92.81 95 VAL A C 1
ATOM 718 O O . VAL A 1 95 ? 7.458 5.680 -15.601 1.00 92.81 95 VAL A O 1
ATOM 721 N N . TYR A 1 96 ? 6.369 7.361 -14.581 1.00 94.50 96 TYR A N 1
ATOM 722 C CA . TYR A 1 96 ? 5.045 6.726 -14.595 1.00 94.50 96 TYR A CA 1
ATOM 723 C C . TYR A 1 96 ? 4.675 6.105 -15.952 1.00 94.50 96 TYR A C 1
ATOM 725 O O . TYR A 1 96 ? 4.260 4.955 -16.010 1.00 94.50 96 TYR A O 1
ATOM 733 N N . SER A 1 97 ? 4.874 6.826 -17.059 1.00 93.81 97 SER A N 1
ATOM 734 C CA . SER A 1 97 ? 4.549 6.328 -18.404 1.00 93.81 97 SER A CA 1
ATOM 735 C C . SER A 1 97 ? 5.417 5.154 -18.873 1.00 93.81 97 SER A C 1
ATOM 737 O O . SER A 1 97 ? 5.006 4.429 -19.776 1.00 93.81 97 SER A O 1
ATOM 739 N N . ARG A 1 98 ? 6.610 4.973 -18.293 1.00 92.06 98 ARG A N 1
ATOM 740 C CA . ARG A 1 98 ? 7.534 3.873 -18.603 1.00 92.06 98 ARG A CA 1
ATOM 741 C C . ARG A 1 98 ? 7.315 2.683 -17.669 1.00 92.06 98 ARG A C 1
ATOM 743 O O . ARG A 1 98 ? 7.236 1.558 -18.143 1.00 92.06 98 ARG A O 1
ATOM 750 N N . ASP A 1 99 ? 7.212 2.950 -16.369 1.00 93.38 99 ASP A N 1
ATOM 751 C CA . ASP A 1 99 ? 7.268 1.940 -15.304 1.00 93.38 99 ASP A CA 1
ATOM 752 C C . ASP A 1 99 ? 5.876 1.497 -14.810 1.00 93.38 99 ASP A C 1
ATOM 754 O O . ASP A 1 99 ? 5.758 0.506 -14.099 1.00 93.38 99 ASP A O 1
ATOM 758 N N . CYS A 1 100 ? 4.808 2.221 -15.167 1.00 96.19 100 CYS A N 1
ATOM 759 C CA . CYS A 1 100 ? 3.426 1.921 -14.778 1.00 96.19 100 CYS A CA 1
ATOM 760 C C . CYS A 1 100 ? 2.538 1.740 -16.012 1.00 96.19 100 CYS A C 1
ATOM 762 O O . CYS A 1 100 ? 1.612 2.514 -16.277 1.00 96.19 100 CYS A O 1
ATOM 764 N N . LYS A 1 101 ? 2.868 0.733 -16.820 1.00 93.81 101 LYS A N 1
ATOM 765 C CA . LYS A 1 101 ? 2.128 0.439 -18.045 1.00 93.81 101 LYS A CA 1
ATOM 766 C C . LYS A 1 101 ? 0.652 0.159 -17.732 1.00 93.81 101 LYS A C 1
ATOM 768 O O . LYS A 1 101 ? 0.346 -0.603 -16.822 1.00 93.81 101 LYS A O 1
ATOM 773 N N . ASP A 1 102 ? -0.242 0.781 -18.500 1.00 95.75 102 ASP A N 1
ATOM 774 C CA . ASP A 1 102 ? -1.699 0.610 -18.401 1.00 95.75 102 ASP A CA 1
ATOM 775 C C . ASP A 1 102 ? -2.275 0.879 -16.990 1.00 95.75 102 ASP A C 1
ATOM 777 O O . ASP A 1 102 ? -3.274 0.283 -16.597 1.00 95.75 102 ASP A O 1
ATOM 781 N N . ASP A 1 103 ? -1.643 1.777 -16.217 1.00 96.62 103 ASP A N 1
ATOM 782 C CA . A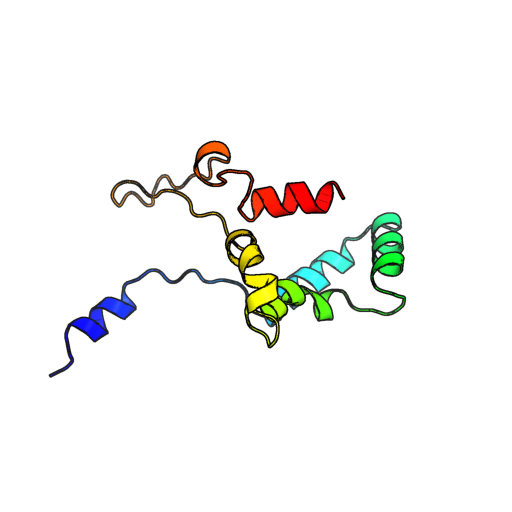SP A 1 103 ? -1.956 2.060 -14.802 1.00 96.62 103 ASP A CA 1
ATOM 783 C C . ASP A 1 103 ? -1.832 0.820 -13.877 1.00 96.62 103 ASP A C 1
ATOM 785 O O . ASP A 1 103 ? -2.299 0.830 -12.735 1.00 96.62 103 ASP A O 1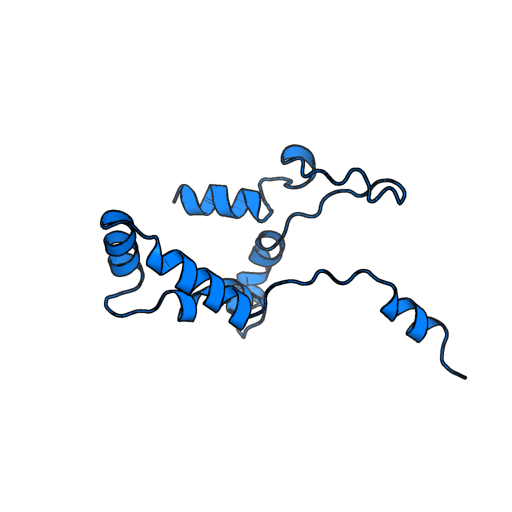
ATOM 789 N N . TYR A 1 104 ? -1.169 -0.246 -14.333 1.00 97.44 104 TYR A N 1
ATOM 790 C CA . TYR A 1 104 ? -1.036 -1.509 -13.611 1.00 97.44 104 TYR A CA 1
ATOM 791 C C . TYR A 1 104 ? 0.291 -1.574 -12.844 1.00 97.44 104 TYR A C 1
ATOM 793 O O . TYR A 1 104 ? 1.239 -2.261 -13.218 1.00 97.44 104 TYR A O 1
ATOM 801 N N . CYS A 1 105 ? 0.356 -0.784 -11.776 1.00 97.81 105 CYS A N 1
ATOM 802 C CA . CYS A 1 105 ? 1.441 -0.755 -10.797 1.00 97.81 105 CYS A CA 1
ATOM 803 C C . CYS A 1 105 ? 0.919 -0.179 -9.468 1.00 97.81 105 CYS A C 1
ATOM 805 O O . CYS A 1 105 ? -0.214 0.301 -9.406 1.00 97.81 105 CYS A O 1
ATOM 807 N N . VAL A 1 106 ? 1.746 -0.114 -8.419 1.00 97.50 106 VAL A N 1
ATOM 808 C CA . VAL A 1 106 ? 1.355 0.474 -7.119 1.00 97.50 106 VAL A CA 1
ATOM 809 C C . VAL A 1 106 ? 0.908 1.937 -7.203 1.00 97.50 106 VAL A C 1
ATOM 811 O O . VAL A 1 106 ? -0.080 2.322 -6.579 1.00 97.50 106 VAL A O 1
ATOM 814 N N . ALA A 1 107 ? 1.564 2.762 -8.024 1.00 97.75 107 ALA A N 1
ATOM 815 C CA . ALA A 1 107 ? 1.165 4.159 -8.203 1.00 97.75 107 ALA A CA 1
ATOM 816 C C . ALA A 1 107 ? -0.194 4.282 -8.919 1.00 97.75 107 ALA A C 1
ATOM 818 O O . ALA A 1 107 ? -1.035 5.095 -8.527 1.00 97.75 107 ALA A O 1
ATOM 819 N N . GLY A 1 108 ? -0.433 3.450 -9.937 1.00 98.31 108 GLY A N 1
ATOM 820 C CA . GLY A 1 108 ? -1.717 3.389 -10.635 1.00 98.31 108 GLY A CA 1
ATOM 821 C C . GLY A 1 108 ? -2.837 2.823 -9.759 1.00 98.31 108 GLY A C 1
ATOM 822 O O . GLY A 1 108 ? -3.953 3.343 -9.773 1.00 98.31 108 GLY A O 1
ATOM 823 N N . ALA A 1 109 ? -2.528 1.852 -8.897 1.00 98.31 109 ALA A N 1
ATOM 824 C CA . ALA A 1 109 ? -3.453 1.336 -7.896 1.00 98.31 109 ALA A CA 1
ATOM 825 C C . ALA A 1 109 ? -3.878 2.427 -6.902 1.00 98.31 109 ALA A C 1
ATOM 827 O O . ALA A 1 109 ? -5.075 2.609 -6.684 1.00 98.31 109 ALA A O 1
ATOM 828 N N . ILE A 1 110 ? -2.930 3.209 -6.367 1.00 98.25 110 ILE A N 1
ATOM 829 C CA . ILE A 1 110 ? -3.233 4.353 -5.489 1.00 98.25 110 ILE A CA 1
ATOM 830 C C . ILE A 1 110 ? -4.177 5.335 -6.195 1.00 98.25 110 ILE A C 1
ATOM 832 O O . ILE A 1 110 ? -5.197 5.721 -5.624 1.00 98.25 110 ILE A O 1
ATOM 836 N N . LYS A 1 111 ? -3.889 5.698 -7.452 1.00 97.69 111 LYS A N 1
ATOM 837 C CA . LYS A 1 111 ? -4.744 6.580 -8.266 1.00 97.69 111 LYS A CA 1
ATOM 838 C C . LYS A 1 111 ? -6.161 6.012 -8.443 1.00 97.69 111 LYS A C 1
ATOM 840 O O . LYS A 1 111 ? -7.136 6.742 -8.260 1.00 97.69 111 LYS A O 1
ATOM 845 N N . ASN A 1 112 ? -6.282 4.725 -8.772 1.00 98.06 112 ASN A N 1
ATOM 846 C CA . ASN A 1 112 ? -7.561 4.039 -8.970 1.00 98.06 112 ASN A CA 1
ATOM 847 C C . ASN A 1 112 ? -8.385 3.986 -7.673 1.00 98.06 112 ASN A C 1
ATOM 849 O O . ASN A 1 112 ? -9.516 4.460 -7.662 1.00 98.06 112 ASN A O 1
ATOM 853 N N . TYR A 1 113 ? -7.826 3.479 -6.569 1.00 97.12 113 TYR A N 1
ATOM 854 C CA . TYR A 1 113 ? -8.562 3.315 -5.306 1.00 97.12 113 TYR A CA 1
ATOM 855 C C . TYR A 1 113 ? -8.866 4.635 -4.592 1.00 97.12 113 TYR A C 1
ATOM 857 O O . TYR A 1 113 ? -9.818 4.695 -3.824 1.00 97.12 113 TYR A O 1
ATOM 865 N N . THR A 1 114 ? -8.116 5.700 -4.880 1.00 96.94 114 THR A N 1
ATOM 866 C CA . THR A 1 114 ? -8.432 7.053 -4.390 1.00 96.94 114 THR A CA 1
ATOM 867 C C . THR A 1 114 ? -9.635 7.670 -5.117 1.00 96.94 114 THR A C 1
ATOM 869 O O . THR A 1 114 ? -10.295 8.549 -4.575 1.00 96.94 114 THR A O 1
ATOM 872 N N . SER A 1 115 ? -9.921 7.232 -6.347 1.00 95.94 115 SER A N 1
ATOM 873 C CA . SER A 1 115 ? -10.978 7.801 -7.201 1.00 95.94 115 SER A CA 1
ATOM 874 C C . SER A 1 115 ? -12.308 7.034 -7.132 1.00 95.94 115 SER A C 1
ATOM 876 O O . SER A 1 115 ? -13.196 7.302 -7.944 1.00 95.94 115 SER A O 1
ATOM 878 N N . ARG A 1 116 ? -12.424 6.049 -6.237 1.00 90.50 116 ARG A N 1
ATOM 879 C CA . ARG A 1 116 ? -13.594 5.172 -6.087 1.00 90.50 116 ARG A CA 1
ATOM 880 C C . ARG A 1 116 ? -14.495 5.589 -4.937 1.00 90.50 116 ARG A C 1
ATOM 882 O O . ARG A 1 116 ? -13.975 6.168 -3.961 1.00 90.50 116 ARG A O 1
#

Secondary structure (DSSP, 8-state):
---HHHHHGGGS-------HHHHHHHHHHHHTT--HHHHHHHHHHH-TT--GGGGTTHHHHHHSSTTHHHHGGGGGGG-------TT-GGG----HHHHSGGG-SHHHHHHHHHT-

Organism: Perkinsus olseni (NCBI:txid32597)

pLDDT: mean 87.42, std 15.61, range [48.12, 98.31]

Foldseek 3Di:
DPDPVVVVVVPPPDDPDDDLVRQLVVQVVVVVVDDPVRVVVVCVVQPPPDRVSVCSCVLVCCCPHPNVVVNVQLPQLAAFDFDDPDPCPPDTDDDCCVGCPPLRHVVSVCVVVVVD

Sequence (116 aa):
MINRAILAAFVLPGALAWGRDGHAAIADAAKDYFNSNANKTVTEIMGDGVRIADYSSLPDSVLHGPHAAEWEWSAGLHYADTHITDGEVSFISFVYSRDCKDDYCVAGAIKNYTSR